Protein AF-A0A7J9IBS6-F1 (afdb_monomer)

Foldseek 3Di:
DDAAPDPDDWDQLDDDDQFDPCVVPDVVRDRDDDQDDDPPDCQNVPPPPDGHDDDCVRDTDPVCPQDDPRNDHDDDDDDDVVVVVVVVVD

Solvent-accessible surface area (backbone atoms only — not comparable to full-atom values): 6212 Å² total; per-residue (Å²): 128,91,76,61,84,64,82,70,83,81,66,75,79,64,82,78,79,59,56,23,86,64,26,89,80,34,86,87,41,55,52,67,65,64,86,71,80,59,91,83,36,53,54,65,72,62,44,84,96,47,67,72,78,93,59,76,85,58,60,56,56,79,88,53,53,72,48,44,97,82,45,43,69,81,78,87,77,89,54,76,75,58,50,59,61,48,68,78,73,107

pLDDT: mean 93.42, std 4.6, range [68.25, 97.31]

Secondary structure (DSSP, 8-state):
-PPP---S----S--S--PPTTTTT-TTS-SS------TT-TTTTT-TTSPPPP-GGGPPPTTTTTB-TTSSB-----SSHHHHHHHHT-

InterPro domains:
  IPR001515 Large ribosomal subunit protein eL32 [PF01655] (16-90)
  IPR001515 Large ribosomal subunit protein eL32 [PTHR23413] (1-90)
  IPR001515 Large ribosomal subunit protein eL32 [SM01393] (15-90)
  IPR001515 Large ribosomal subunit protein eL32 [cd00513] (18-90)
  IPR036351 Large ribosomal subunit protein eL32 superfamily [SSF52042] (2-90)

Organism: NCBI:txid34285

Nearest PDB structures (foldseek):
  7qiz-assembly1_g  TM=9.859E-01  e=5.673E-13  Solan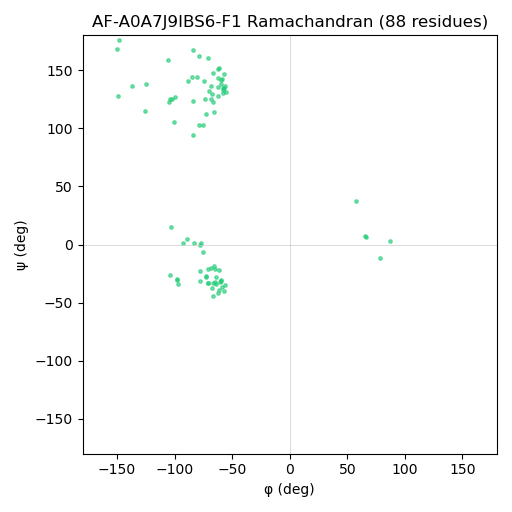um lycopersicum
  8q87-assembly1_Be  TM=9.737E-01  e=3.799E-11  Gallus gallus
  8ipd-assembly1_k  TM=9.513E-01  e=7.656E-11  Homo sapiens
  8fkp-assembly1_LQ  TM=9.518E-01  e=7.656E-11  Homo sapiens
  9cai-assembly1_Ce  TM=9.424E-01  e=1.671E-09  Caenorhabditis elegans

Structure (mmCIF, N/CA/C/O backbone):
data_AF-A0A7J9IBS6-F1
#
_entry.id   AF-A0A7J9IBS6-F1
#
loop_
_atom_site.group_PDB
_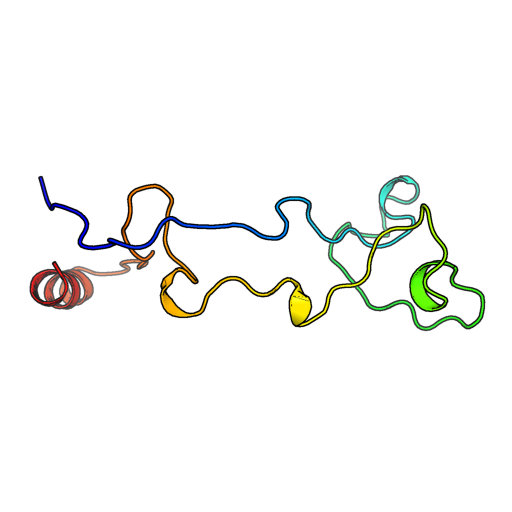atom_site.id
_atom_site.type_symbol
_atom_site.label_atom_id
_atom_site.label_alt_id
_atom_site.label_comp_id
_atom_site.label_asym_id
_atom_site.label_entity_id
_atom_site.label_seq_id
_atom_site.pdbx_PDB_ins_code
_atom_site.Cartn_x
_atom_site.Cartn_y
_atom_site.Cartn_z
_atom_site.occupancy
_atom_site.B_iso_or_equiv
_atom_site.auth_seq_id
_atom_site.auth_comp_id
_atom_site.auth_asym_id
_atom_site.auth_atom_id
_atom_site.pdbx_PDB_model_num
ATOM 1 N N . MET A 1 1 ? -8.357 -4.061 31.218 1.00 68.25 1 MET A N 1
ATOM 2 C CA . MET A 1 1 ? -7.828 -3.521 29.943 1.00 68.25 1 MET A CA 1
ATOM 3 C C . MET A 1 1 ? -8.882 -3.720 28.868 1.00 68.25 1 MET A C 1
ATOM 5 O O . MET A 1 1 ? -9.600 -4.708 28.961 1.00 68.25 1 MET A O 1
ATOM 9 N N . ALA A 1 2 ? -9.007 -2.807 27.901 1.00 79.94 2 ALA A N 1
ATOM 10 C CA . ALA A 1 2 ? -9.947 -2.980 26.790 1.00 79.94 2 ALA A CA 1
ATOM 11 C C . ALA A 1 2 ? -9.636 -4.282 26.029 1.00 79.94 2 ALA A C 1
ATOM 13 O O . ALA A 1 2 ? -8.467 -4.587 25.774 1.00 79.94 2 ALA A O 1
ATOM 14 N N . VAL A 1 3 ? -10.668 -5.063 25.706 1.00 85.00 3 VAL A N 1
ATOM 15 C CA . VAL A 1 3 ? -10.528 -6.377 25.064 1.00 85.00 3 VAL A CA 1
ATOM 16 C C . VAL A 1 3 ? -10.793 -6.228 23.562 1.00 85.00 3 VAL A C 1
ATOM 18 O O . VAL A 1 3 ? -11.832 -5.692 23.185 1.00 85.00 3 VAL A O 1
ATOM 21 N N . PRO A 1 4 ? -9.891 -6.682 22.675 1.00 88.44 4 PRO A N 1
ATOM 22 C CA . PRO A 1 4 ? -10.087 -6.534 21.239 1.00 88.44 4 PRO A CA 1
ATOM 23 C C . PRO A 1 4 ? -11.213 -7.442 20.722 1.00 88.44 4 PRO A C 1
ATOM 25 O O . PRO A 1 4 ? -11.213 -8.648 20.949 1.00 88.44 4 PRO A O 1
ATOM 28 N N . LEU A 1 5 ? -12.125 -6.872 19.931 1.00 85.44 5 LEU A N 1
ATOM 29 C CA . LEU A 1 5 ? -13.282 -7.578 19.353 1.00 85.44 5 LEU A CA 1
ATOM 30 C C . LEU A 1 5 ? -12.968 -8.360 18.059 1.00 85.44 5 LEU A C 1
ATOM 32 O O . LEU A 1 5 ? -13.860 -8.933 17.428 1.00 85.44 5 LEU A O 1
ATOM 36 N N . LEU A 1 6 ? -11.716 -8.354 17.589 1.00 88.06 6 LEU A N 1
ATOM 37 C CA . LEU A 1 6 ? -11.360 -8.957 16.305 1.00 88.06 6 LEU A CA 1
ATOM 38 C C . LEU A 1 6 ? -11.329 -10.493 16.389 1.00 88.06 6 LEU A C 1
ATOM 40 O O . LEU A 1 6 ? -10.338 -11.078 16.811 1.00 88.06 6 LEU A O 1
ATOM 44 N N . SER A 1 7 ? -12.368 -11.150 15.872 1.00 87.12 7 SER A N 1
ATOM 45 C CA . SER A 1 7 ? -12.425 -12.619 15.786 1.00 87.12 7 SER A CA 1
ATOM 46 C C . SER A 1 7 ? -11.601 -13.206 14.632 1.00 87.12 7 SER A C 1
ATOM 48 O O . SER A 1 7 ? -11.075 -14.315 14.717 1.00 87.12 7 SER A O 1
ATOM 50 N N . LYS A 1 8 ? -11.469 -12.474 13.517 1.00 91.75 8 LYS A N 1
ATOM 51 C CA . LYS A 1 8 ? -10.784 -12.964 12.313 1.00 91.75 8 LYS A CA 1
ATOM 52 C C . LYS A 1 8 ? -9.274 -12.751 12.406 1.00 91.75 8 LYS A C 1
ATOM 54 O O . LYS A 1 8 ? -8.804 -11.617 12.481 1.00 91.75 8 LYS A O 1
ATOM 59 N N . LYS A 1 9 ? -8.505 -13.835 12.265 1.00 92.94 9 LYS A N 1
ATOM 60 C CA . LYS A 1 9 ? -7.036 -13.788 12.209 1.00 92.94 9 LYS A CA 1
ATOM 61 C C . LYS A 1 9 ? -6.542 -12.852 11.099 1.00 92.94 9 LYS A C 1
ATOM 63 O O . LYS A 1 9 ? -6.947 -12.957 9.939 1.00 92.94 9 LYS A O 1
ATOM 68 N N . ILE A 1 10 ? -5.608 -11.968 11.446 1.00 94.81 10 ILE A N 1
ATOM 69 C CA . ILE A 1 10 ? -4.978 -11.045 10.497 1.00 94.81 10 ILE A CA 1
ATOM 70 C C . ILE A 1 10 ? -4.015 -11.826 9.594 1.00 94.81 10 ILE A C 1
ATOM 72 O O . ILE A 1 10 ? -2.965 -12.286 10.037 1.00 94.81 10 ILE A O 1
ATOM 76 N N . VAL A 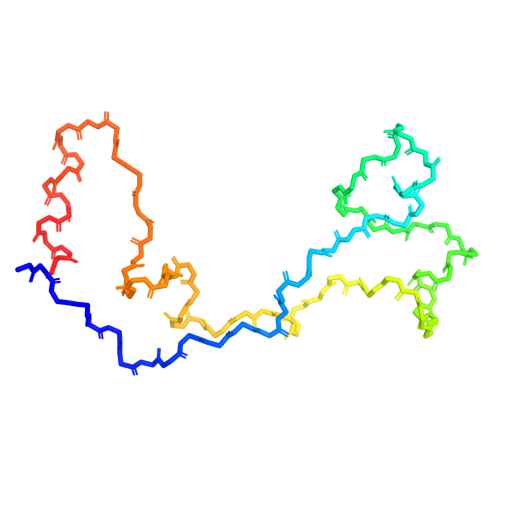1 11 ? -4.339 -11.929 8.303 1.00 94.81 11 VAL A N 1
ATOM 77 C CA . VAL A 1 11 ? -3.466 -12.546 7.291 1.00 94.81 11 VAL A CA 1
ATOM 78 C C . VAL A 1 11 ? -2.825 -11.463 6.426 1.00 94.81 11 VAL A C 1
ATOM 80 O O . VAL A 1 11 ? -3.514 -10.669 5.780 1.00 94.81 11 VAL A O 1
ATOM 83 N N . LYS A 1 12 ? -1.489 -11.433 6.374 1.00 94.50 12 LYS A N 1
ATOM 84 C CA . LYS A 1 12 ? -0.730 -10.534 5.492 1.00 94.50 12 LYS A CA 1
ATOM 85 C C . LYS A 1 12 ? -0.250 -11.304 4.262 1.00 94.50 12 LYS A C 1
ATOM 87 O O . LYS A 1 12 ? 0.714 -12.054 4.339 1.00 94.50 12 LYS A O 1
ATOM 92 N N . LYS A 1 13 ? -0.882 -11.069 3.106 1.00 95.44 13 LYS A N 1
ATOM 93 C CA . LYS A 1 13 ? -0.508 -11.709 1.825 1.00 95.44 13 LYS A CA 1
ATOM 94 C C . LYS A 1 13 ? 0.932 -11.421 1.398 1.00 95.44 13 LYS A C 1
ATOM 96 O O . LYS A 1 13 ? 1.560 -12.219 0.711 1.00 95.44 13 LYS A O 1
ATOM 101 N N . ARG A 1 14 ? 1.448 -10.246 1.758 1.00 94.75 14 ARG A N 1
ATOM 102 C CA . ARG A 1 14 ? 2.824 -9.846 1.480 1.00 94.75 14 ARG A CA 1
ATOM 103 C C . ARG A 1 14 ? 3.326 -8.911 2.567 1.00 94.75 14 ARG A C 1
ATOM 105 O O . ARG A 1 14 ? 2.717 -7.880 2.825 1.00 94.75 14 ARG A O 1
ATOM 112 N N . LEU A 1 15 ? 4.476 -9.255 3.137 1.00 94.06 15 LEU A N 1
ATOM 113 C CA . LEU A 1 15 ? 5.174 -8.433 4.129 1.00 94.06 15 LEU A CA 1
ATOM 114 C C . LEU A 1 15 ? 6.290 -7.590 3.490 1.00 94.06 15 LEU A C 1
ATOM 116 O O . LEU A 1 15 ? 6.536 -6.452 3.883 1.00 94.06 15 LEU A O 1
ATOM 120 N N . LYS A 1 16 ? 6.951 -8.119 2.451 1.00 94.12 16 LYS A N 1
ATOM 121 C CA . LYS A 1 16 ? 8.067 -7.445 1.775 1.00 94.12 16 LYS A CA 1
ATOM 122 C C . LYS A 1 16 ? 7.592 -6.210 1.001 1.00 94.12 16 LYS A C 1
ATOM 124 O O . LYS A 1 16 ? 6.763 -6.318 0.095 1.00 94.12 16 LYS A O 1
ATOM 129 N N . LYS A 1 17 ? 8.190 -5.049 1.287 1.00 95.19 17 LYS A N 1
ATOM 130 C CA . LYS A 1 17 ? 7.929 -3.791 0.565 1.00 95.19 17 LYS A CA 1
ATOM 131 C C . LYS A 1 17 ? 8.200 -3.937 -0.939 1.00 95.19 17 LYS A C 1
ATOM 133 O O . LYS A 1 17 ? 9.101 -4.667 -1.363 1.00 95.19 17 LYS A O 1
ATOM 138 N N . PHE A 1 18 ? 7.428 -3.221 -1.749 1.00 96.31 18 PHE A N 1
ATOM 139 C CA . PHE A 1 18 ? 7.682 -3.086 -3.181 1.00 96.31 18 PHE A CA 1
ATOM 140 C C . PHE A 1 18 ? 8.793 -2.058 -3.394 1.00 96.31 18 PHE A C 1
ATOM 142 O O . PHE A 1 18 ? 8.565 -0.860 -3.249 1.00 96.31 18 PHE A O 1
ATOM 149 N N . LYS A 1 19 ? 10.006 -2.537 -3.687 1.00 95.81 19 LYS A N 1
ATOM 150 C CA . LYS A 1 19 ? 11.169 -1.680 -3.939 1.00 95.81 19 LYS A CA 1
ATOM 151 C C . LYS A 1 19 ? 11.247 -1.299 -5.415 1.00 95.81 19 LYS A C 1
ATOM 153 O O . LYS A 1 19 ? 10.989 -2.137 -6.284 1.00 95.81 19 LYS A O 1
ATOM 158 N N . ARG A 1 20 ? 11.620 -0.051 -5.697 1.00 96.44 20 ARG A N 1
ATOM 159 C CA . ARG A 1 20 ? 11.926 0.404 -7.059 1.00 96.44 20 ARG A CA 1
ATOM 160 C C . ARG A 1 20 ? 13.134 -0.375 -7.615 1.00 96.44 20 ARG A C 1
ATOM 162 O O . ARG A 1 20 ? 14.104 -0.559 -6.885 1.00 96.44 20 ARG A O 1
ATOM 169 N N . PRO A 1 21 ? 13.104 -0.855 -8.872 1.00 95.62 21 PRO A N 1
ATOM 170 C CA . PRO A 1 21 ? 14.269 -1.516 -9.459 1.00 95.62 21 PRO A CA 1
ATOM 171 C C . PRO A 1 21 ? 15.490 -0.586 -9.468 1.00 95.62 21 PRO A C 1
ATOM 173 O O . PRO A 1 21 ? 15.336 0.610 -9.711 1.00 95.62 21 PRO A O 1
ATOM 176 N N . GLN A 1 22 ? 16.678 -1.153 -9.222 1.00 94.50 22 GLN A N 1
ATOM 177 C CA . GLN A 1 22 ? 17.982 -0.468 -9.172 1.00 94.50 22 GLN A CA 1
ATOM 178 C C . GLN A 1 22 ? 18.161 0.542 -8.022 1.00 94.50 22 GLN A C 1
ATOM 180 O O . GLN A 1 22 ? 19.193 1.212 -7.962 1.00 94.50 22 GLN A O 1
ATOM 185 N N . SER A 1 23 ? 17.213 0.639 -7.079 1.00 95.19 23 SER A N 1
ATOM 186 C CA . SER A 1 23 ? 17.376 1.485 -5.881 1.00 95.19 23 SER A CA 1
ATOM 187 C C . SER A 1 23 ? 18.507 1.025 -4.959 1.00 95.19 23 SER A C 1
ATOM 189 O O . SER A 1 23 ? 18.984 1.780 -4.127 1.00 95.19 23 SER A O 1
ATOM 191 N N . ASP A 1 24 ? 18.891 -0.242 -5.075 1.00 94.00 24 ASP A N 1
ATOM 192 C CA . ASP A 1 24 ? 20.022 -0.868 -4.395 1.00 94.00 24 ASP A CA 1
ATOM 193 C C . ASP A 1 24 ? 21.379 -0.416 -4.953 1.00 94.00 24 ASP A C 1
ATOM 195 O O . ASP A 1 24 ? 22.353 -0.387 -4.213 1.00 94.00 24 ASP A O 1
ATOM 199 N N . ARG A 1 25 ? 21.442 -0.030 -6.236 1.00 95.31 25 ARG A N 1
ATOM 200 C CA . ARG A 1 25 ? 22.694 0.356 -6.910 1.00 95.31 25 ARG A CA 1
ATOM 201 C C . ARG A 1 25 ? 22.924 1.861 -6.962 1.00 95.31 25 ARG A C 1
ATOM 203 O O . ARG A 1 25 ? 24.066 2.297 -7.025 1.00 95.31 25 ARG A O 1
ATOM 210 N N . LYS A 1 26 ? 21.854 2.664 -7.001 1.00 95.12 26 LYS A N 1
ATOM 211 C CA . LYS A 1 26 ? 21.942 4.121 -7.175 1.00 95.12 26 LYS A CA 1
ATOM 212 C C . LYS A 1 26 ? 21.205 4.845 -6.053 1.00 95.12 26 LYS A C 1
ATOM 214 O O . LYS A 1 26 ? 19.981 4.804 -5.999 1.00 95.12 26 LYS A O 1
ATOM 219 N N . ILE A 1 27 ? 21.937 5.592 -5.224 1.00 95.12 27 ILE A N 1
ATOM 220 C CA . ILE A 1 27 ? 21.403 6.307 -4.042 1.00 95.12 27 ILE A CA 1
ATOM 221 C C . ILE A 1 27 ? 20.322 7.341 -4.415 1.00 95.12 27 ILE A C 1
ATOM 223 O O . ILE A 1 27 ? 19.368 7.569 -3.663 1.00 95.12 27 ILE A O 1
ATOM 227 N N . SER A 1 28 ? 20.422 7.953 -5.601 1.00 96.31 28 SER A N 1
ATOM 228 C CA . SER A 1 28 ? 19.394 8.879 -6.096 1.00 96.31 28 SER A CA 1
ATOM 229 C C . SER A 1 28 ? 18.094 8.179 -6.503 1.00 96.31 28 SER A C 1
ATOM 231 O O . SER A 1 28 ? 17.025 8.793 -6.491 1.00 96.31 28 SER A O 1
ATOM 233 N N . VAL A 1 29 ? 18.135 6.874 -6.792 1.00 95.62 29 VAL A N 1
ATOM 234 C CA . VAL A 1 29 ? 16.938 6.064 -7.026 1.00 95.62 29 VAL A CA 1
ATOM 235 C C . VAL A 1 29 ? 16.392 5.613 -5.676 1.00 95.62 29 VAL A C 1
ATOM 237 O O . VAL A 1 29 ? 16.781 4.593 -5.119 1.00 95.62 29 VAL A O 1
ATOM 240 N N . LYS A 1 30 ? 15.440 6.380 -5.142 1.00 96.12 30 LYS A N 1
ATOM 241 C CA . LYS A 1 30 ? 14.791 6.049 -3.867 1.00 96.12 30 LYS A CA 1
ATOM 242 C C . LYS A 1 30 ? 14.049 4.708 -3.929 1.00 96.12 30 LYS A C 1
ATOM 244 O O . LYS A 1 30 ? 13.530 4.308 -4.973 1.00 96.12 30 LYS A O 1
ATOM 249 N N . THR A 1 31 ? 13.946 4.051 -2.776 1.00 96.19 31 THR A N 1
ATOM 250 C CA . THR A 1 31 ? 13.333 2.721 -2.610 1.00 96.19 31 THR A CA 1
ATOM 251 C C . THR A 1 31 ? 11.817 2.706 -2.823 1.00 96.19 31 THR A C 1
ATOM 253 O O . THR A 1 31 ? 11.261 1.644 -3.112 1.00 96.19 31 THR A O 1
ATOM 256 N N . ASN A 1 32 ? 11.153 3.862 -2.726 1.00 96.31 32 ASN A N 1
ATOM 257 C CA . ASN A 1 32 ? 9.715 4.019 -2.942 1.00 96.31 32 ASN A CA 1
ATOM 258 C C . ASN A 1 32 ? 9.303 3.553 -4.343 1.00 96.31 32 ASN A C 1
ATOM 260 O O . ASN A 1 32 ? 9.887 3.967 -5.347 1.00 96.31 32 ASN A O 1
ATOM 264 N N . TRP A 1 33 ? 8.268 2.715 -4.412 1.00 96.69 33 TRP A N 1
ATOM 265 C CA . TRP A 1 33 ? 7.801 2.149 -5.671 1.00 96.69 33 TRP A CA 1
ATOM 266 C C . TRP A 1 33 ? 7.421 3.228 -6.695 1.00 96.69 33 TRP A C 1
ATOM 268 O O . TRP A 1 33 ? 6.685 4.169 -6.399 1.00 96.69 33 TRP A O 1
ATOM 278 N N . ARG A 1 34 ? 7.873 3.041 -7.937 1.00 96.12 34 ARG A N 1
ATOM 279 C CA . ARG A 1 34 ? 7.424 3.779 -9.123 1.00 96.12 34 ARG A CA 1
ATOM 280 C C . ARG A 1 34 ? 7.254 2.779 -10.260 1.00 96.12 34 ARG A C 1
ATOM 282 O O . ARG A 1 34 ? 8.110 1.915 -10.446 1.00 96.12 34 ARG A O 1
ATOM 289 N N . ARG A 1 35 ? 6.159 2.889 -11.016 1.00 95.88 35 ARG A N 1
ATOM 290 C CA . ARG A 1 35 ? 5.884 1.980 -12.136 1.00 95.88 35 ARG A CA 1
ATOM 291 C C . ARG A 1 35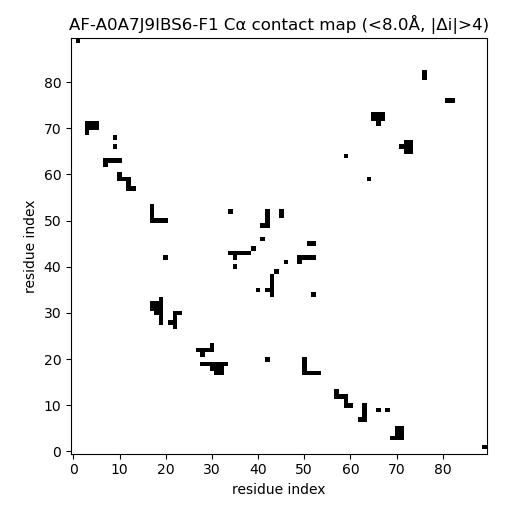 ? 6.933 2.190 -13.243 1.00 95.88 35 ARG A C 1
ATOM 293 O O . ARG A 1 35 ? 7.055 3.318 -13.721 1.00 95.88 35 ARG A O 1
ATOM 300 N N . PRO A 1 36 ? 7.682 1.152 -13.659 1.00 96.81 36 PRO A N 1
ATOM 301 C CA . PRO A 1 36 ? 8.637 1.279 -14.755 1.00 96.81 36 PRO A CA 1
ATOM 302 C C . PRO A 1 36 ? 7.901 1.514 -16.080 1.00 96.81 36 PRO A C 1
ATOM 304 O O . PRO A 1 36 ? 6.975 0.774 -16.413 1.00 96.81 36 PRO A O 1
ATOM 307 N N . LYS A 1 37 ? 8.321 2.543 -16.823 1.00 97.12 37 LYS A N 1
ATOM 308 C CA . LYS A 1 37 ? 7.723 2.927 -18.113 1.00 97.12 37 LYS A CA 1
ATOM 309 C C . LYS A 1 37 ? 8.500 2.393 -19.326 1.00 97.12 37 LYS A C 1
ATOM 311 O O . LYS A 1 37 ? 7.886 2.097 -20.340 1.00 97.12 37 LYS A O 1
ATOM 316 N N . GLY A 1 38 ? 9.821 2.226 -19.202 1.00 97.06 38 GLY A N 1
ATOM 317 C CA . GLY A 1 38 ? 10.706 1.847 -20.311 1.00 97.06 38 GLY A CA 1
ATOM 318 C C . GLY A 1 38 ? 10.405 0.473 -20.912 1.00 97.06 38 GLY A C 1
ATOM 319 O O . GLY A 1 38 ? 10.062 -0.477 -20.191 1.00 97.06 38 GLY A O 1
ATOM 320 N N . ILE A 1 39 ? 10.554 0.362 -22.234 1.00 97.31 39 ILE A N 1
ATOM 321 C CA . ILE A 1 39 ? 10.143 -0.829 -22.976 1.00 97.31 39 ILE A CA 1
ATOM 322 C C . ILE A 1 39 ? 10.968 -2.070 -22.622 1.00 97.31 39 ILE A C 1
ATOM 324 O O . ILE A 1 39 ? 10.390 -3.155 -22.522 1.00 97.31 39 ILE A O 1
ATOM 328 N N . ASP A 1 40 ? 12.250 -1.894 -22.303 1.00 97.12 40 ASP A N 1
ATOM 329 C CA . ASP A 1 40 ? 13.201 -2.965 -21.959 1.00 97.12 40 ASP A CA 1
ATOM 330 C C . ASP A 1 40 ? 13.246 -3.305 -20.469 1.00 97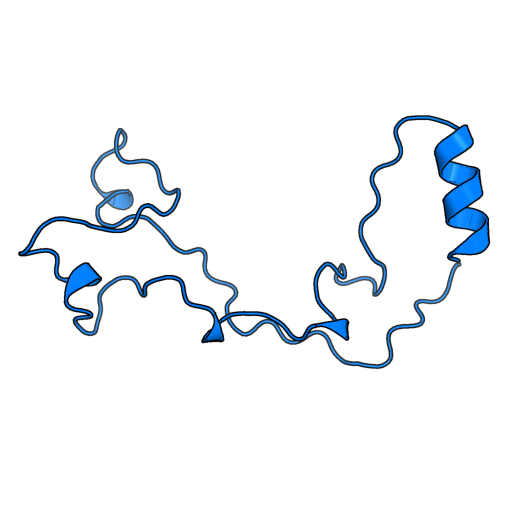.12 40 ASP A C 1
ATOM 332 O O . ASP A 1 40 ? 14.029 -4.140 -20.015 1.00 97.12 40 ASP A O 1
ATOM 336 N N . SER A 1 41 ? 12.373 -2.695 -19.663 1.00 97.25 41 SER A N 1
ATOM 337 C CA . SER A 1 41 ? 12.315 -3.016 -18.243 1.00 97.25 41 SER A CA 1
ATOM 338 C C . SER A 1 41 ? 11.849 -4.459 -18.022 1.00 97.25 41 SER A C 1
ATOM 340 O O . SER A 1 41 ? 10.679 -4.793 -18.226 1.00 97.25 41 SER A O 1
ATOM 342 N N . ARG A 1 42 ? 12.748 -5.296 -17.491 1.00 96.75 42 ARG A N 1
ATOM 343 C CA . ARG A 1 42 ? 12.449 -6.678 -17.073 1.00 96.75 42 ARG A CA 1
ATOM 344 C C . ARG A 1 42 ? 11.303 -6.759 -16.059 1.00 96.75 42 ARG A C 1
ATOM 346 O O . ARG A 1 42 ? 10.484 -7.670 -16.120 1.00 96.75 42 ARG A O 1
ATOM 353 N N . VAL A 1 43 ? 11.200 -5.767 -15.167 1.00 97.06 43 VAL A N 1
ATOM 354 C CA . VAL A 1 43 ? 10.090 -5.653 -14.205 1.00 97.06 43 VAL A CA 1
ATOM 355 C C . VAL A 1 43 ? 8.769 -5.366 -14.924 1.00 97.06 43 VAL A C 1
ATOM 357 O O . VAL A 1 43 ? 7.769 -6.009 -14.618 1.00 97.06 43 VAL A O 1
ATOM 360 N N . ARG A 1 44 ? 8.752 -4.451 -15.909 1.00 97.25 44 ARG A N 1
ATOM 361 C CA . ARG A 1 44 ? 7.546 -4.141 -16.706 1.00 97.25 44 ARG A CA 1
ATOM 362 C C . ARG A 1 44 ? 7.063 -5.363 -17.489 1.00 97.25 44 ARG A C 1
ATOM 364 O O . ARG A 1 44 ? 5.866 -5.627 -17.520 1.00 97.25 44 ARG A O 1
ATOM 371 N N . ARG A 1 45 ? 8.000 -6.117 -18.069 1.00 97.00 45 ARG A N 1
ATOM 372 C CA . ARG A 1 45 ? 7.751 -7.372 -18.796 1.00 97.00 45 ARG A CA 1
ATOM 373 C C . ARG A 1 45 ? 7.495 -8.582 -17.873 1.00 97.00 45 ARG A C 1
ATOM 375 O O . ARG A 1 45 ? 7.283 -9.677 -18.370 1.00 97.00 45 ARG A O 1
ATOM 382 N N . LYS A 1 46 ? 7.485 -8.397 -16.542 1.00 95.56 46 LYS A N 1
ATOM 383 C CA . LYS A 1 46 ? 7.200 -9.428 -15.520 1.00 95.56 46 LYS A CA 1
ATOM 384 C C . LYS A 1 46 ? 8.116 -10.665 -15.565 1.00 95.56 46 LYS A C 1
ATOM 386 O O . LYS A 1 46 ? 7.670 -11.774 -15.281 1.00 95.56 46 LYS A O 1
ATOM 391 N N . PHE A 1 47 ? 9.401 -10.483 -15.864 1.00 96.25 47 PHE A N 1
ATOM 392 C CA . PHE A 1 47 ? 10.373 -11.580 -15.800 1.00 96.25 47 PHE A CA 1
ATOM 393 C C . PHE A 1 47 ? 10.453 -12.180 -14.384 1.00 96.25 47 PHE A C 1
ATOM 395 O O . PHE A 1 47 ? 10.428 -11.452 -13.384 1.00 96.25 47 PHE A O 1
ATOM 402 N N . LYS A 1 48 ? 10.599 -13.510 -14.293 1.00 94.38 48 LYS A N 1
ATOM 403 C CA . LYS A 1 48 ? 10.861 -14.204 -13.020 1.00 94.38 48 LYS A CA 1
ATOM 404 C C . LYS A 1 48 ? 12.202 -13.739 -12.426 1.00 94.38 48 LYS A C 1
ATOM 406 O O . LYS A 1 48 ? 13.096 -13.300 -13.143 1.00 94.38 48 LYS A O 1
ATOM 411 N N . GLY A 1 49 ? 12.317 -13.768 -11.098 1.00 92.81 49 GLY A N 1
ATOM 412 C CA . GLY A 1 49 ? 13.510 -13.306 -10.369 1.00 92.81 49 GLY A CA 1
ATOM 413 C C . GLY A 1 49 ? 13.637 -11.781 -10.217 1.00 92.81 49 GLY A C 1
ATOM 414 O O . GLY A 1 49 ? 14.431 -11.309 -9.408 1.00 92.81 49 GLY A O 1
ATOM 415 N N . CYS A 1 50 ? 12.830 -10.991 -10.930 1.00 94.00 50 CYS A N 1
ATOM 416 C CA . CYS A 1 50 ? 12.766 -9.542 -10.741 1.00 94.00 50 CYS A CA 1
ATOM 417 C C . CYS A 1 50 ? 11.819 -9.147 -9.593 1.00 94.00 50 CYS A C 1
ATOM 419 O O . CYS A 1 50 ? 11.019 -9.944 -9.097 1.00 94.00 50 CYS A O 1
ATOM 421 N N . THR A 1 51 ? 11.879 -7.881 -9.166 1.00 92.19 51 THR A N 1
ATOM 422 C CA . THR A 1 51 ? 10.925 -7.351 -8.186 1.00 92.19 51 THR A CA 1
ATOM 423 C C . THR A 1 51 ? 9.498 -7.394 -8.739 1.00 92.19 51 THR A C 1
ATOM 425 O O . THR A 1 51 ? 9.219 -6.900 -9.829 1.00 92.19 51 THR A O 1
ATOM 428 N N . LEU A 1 52 ? 8.577 -7.989 -7.975 1.00 93.62 52 LEU A N 1
ATOM 429 C CA . LEU A 1 52 ? 7.160 -8.054 -8.343 1.00 93.62 52 LEU A CA 1
ATOM 430 C C . LEU A 1 52 ? 6.531 -6.656 -8.332 1.00 93.62 52 LEU A C 1
ATOM 432 O O . LEU A 1 52 ? 6.897 -5.810 -7.516 1.00 93.62 52 LEU A O 1
ATOM 436 N N . MET A 1 53 ? 5.554 -6.434 -9.209 1.00 95.31 53 MET A N 1
ATOM 437 C CA . MET A 1 53 ? 4.791 -5.187 -9.261 1.00 95.31 53 MET A CA 1
ATOM 438 C C . MET A 1 53 ? 3.626 -5.205 -8.257 1.00 95.31 53 MET A C 1
ATOM 440 O O . MET A 1 53 ? 2.995 -6.252 -8.095 1.00 95.31 53 MET A O 1
ATOM 444 N N . PRO A 1 54 ? 3.281 -4.065 -7.631 1.00 97.00 54 PRO A N 1
ATOM 445 C CA . PRO A 1 54 ? 2.046 -3.929 -6.870 1.00 97.00 54 PRO A CA 1
ATOM 446 C C . PRO A 1 54 ? 0.821 -4.186 -7.749 1.00 97.00 54 PRO A C 1
ATOM 448 O O . PRO A 1 54 ? 0.745 -3.713 -8.884 1.00 97.00 54 PRO A O 1
ATOM 451 N N . ASN A 1 55 ? -0.144 -4.916 -7.200 1.00 95.88 55 ASN A N 1
ATOM 452 C CA . ASN A 1 55 ? -1.443 -5.184 -7.805 1.00 95.88 55 ASN A CA 1
ATOM 453 C C . ASN A 1 55 ? -2.507 -5.361 -6.704 1.00 95.88 55 ASN A C 1
ATOM 455 O O . ASN A 1 55 ? -2.171 -5.499 -5.525 1.00 95.88 55 ASN A O 1
ATOM 459 N N . ILE A 1 56 ? -3.784 -5.370 -7.099 1.00 96.50 56 ILE A N 1
ATOM 460 C CA . ILE A 1 56 ? -4.935 -5.523 -6.190 1.00 96.50 56 ILE A CA 1
ATOM 461 C C . ILE A 1 56 ? -4.949 -6.892 -5.489 1.00 96.50 56 ILE A C 1
ATOM 463 O O . ILE A 1 56 ? -5.407 -6.991 -4.352 1.00 96.50 56 ILE A O 1
ATOM 467 N N . GLY A 1 57 ? -4.379 -7.932 -6.104 1.00 96.44 57 GLY A N 1
ATOM 468 C CA . GLY A 1 57 ? -4.311 -9.283 -5.535 1.00 96.44 57 GLY A CA 1
ATOM 469 C C . GLY A 1 57 ? -3.572 -9.353 -4.194 1.00 96.44 57 GLY A C 1
ATOM 470 O O . GLY A 1 57 ? -3.950 -10.145 -3.326 1.00 96.44 57 GLY A O 1
ATOM 471 N N . TYR A 1 58 ? -2.593 -8.470 -3.968 1.00 96.69 58 TYR A N 1
ATOM 472 C CA . TYR A 1 58 ? -1.890 -8.350 -2.683 1.00 96.69 58 TYR A CA 1
ATOM 473 C C . TYR A 1 58 ? -2.704 -7.653 -1.579 1.00 96.69 58 TYR A C 1
ATOM 475 O O . TYR A 1 58 ? -2.254 -7.611 -0.432 1.00 96.69 58 TYR A O 1
ATOM 483 N N . GLY A 1 59 ? -3.888 -7.114 -1.889 1.00 95.88 59 GLY A N 1
ATOM 484 C CA . GLY A 1 59 ? -4.768 -6.469 -0.916 1.00 95.88 59 GLY A CA 1
ATOM 485 C C . GLY A 1 59 ? -5.153 -7.409 0.230 1.00 95.88 59 GLY A C 1
ATOM 486 O O . GLY A 1 59 ? -5.524 -8.563 -0.000 1.00 95.88 59 GLY A O 1
ATOM 487 N N . SER A 1 60 ? -5.046 -6.919 1.469 1.00 95.12 60 SER A N 1
ATOM 488 C CA . SER A 1 60 ? -5.489 -7.645 2.670 1.00 95.12 60 SER A CA 1
ATOM 489 C C . SER A 1 60 ? -7.016 -7.719 2.743 1.00 95.12 60 SER A C 1
ATOM 491 O O . SER A 1 60 ? -7.709 -6.927 2.104 1.00 95.12 60 SER A O 1
ATOM 493 N N . ASP A 1 61 ? -7.532 -8.658 3.535 1.00 95.31 61 ASP A N 1
ATOM 494 C CA . ASP A 1 61 ? -8.971 -8.806 3.756 1.00 95.31 61 ASP A CA 1
ATOM 495 C C . ASP A 1 61 ? -9.599 -7.511 4.289 1.00 95.31 61 ASP A C 1
ATOM 497 O O . ASP A 1 61 ? -9.043 -6.885 5.195 1.00 95.31 61 ASP A O 1
ATOM 501 N N . LYS A 1 62 ? -10.767 -7.133 3.749 1.00 94.69 62 LYS A N 1
ATOM 502 C CA . LYS A 1 62 ? -11.423 -5.850 4.049 1.00 94.69 62 LYS A CA 1
ATOM 503 C C . LYS A 1 62 ? -11.680 -5.665 5.550 1.00 94.69 62 LYS A C 1
ATOM 505 O O . LYS A 1 62 ? -11.431 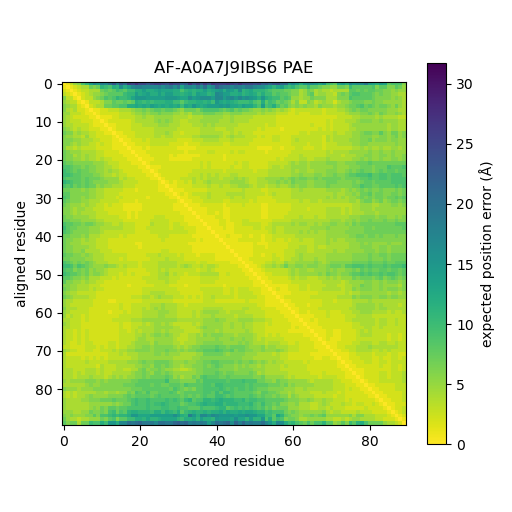-4.574 6.050 1.00 94.69 62 LYS A O 1
ATOM 510 N N . LYS A 1 63 ? -12.096 -6.720 6.268 1.00 92.81 63 LYS A N 1
ATOM 511 C CA . LYS A 1 63 ? -12.385 -6.654 7.715 1.00 92.81 63 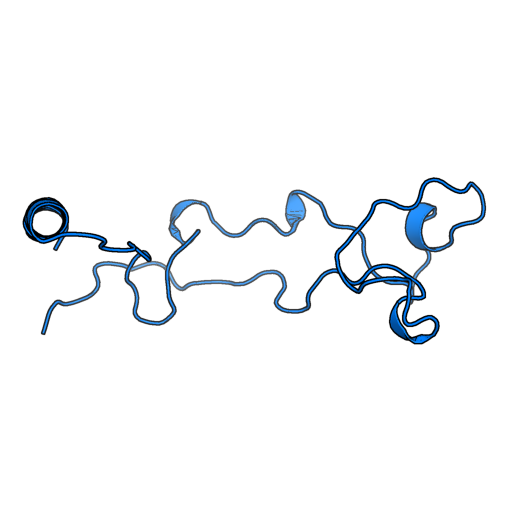LYS A CA 1
ATOM 512 C C . LYS A 1 63 ? -11.126 -6.419 8.554 1.00 92.81 63 LYS A C 1
ATOM 514 O O . LYS A 1 63 ? -11.169 -5.667 9.513 1.00 92.81 63 LYS A O 1
ATOM 519 N N . THR A 1 64 ? -9.997 -7.014 8.166 1.00 94.81 64 THR A N 1
ATOM 520 C CA . THR A 1 64 ? -8.711 -6.922 8.901 1.00 94.81 64 THR A CA 1
ATOM 521 C C . THR A 1 64 ? -7.794 -5.788 8.419 1.00 94.81 64 THR A C 1
ATOM 523 O O . THR A 1 64 ? -6.657 -5.635 8.881 1.00 94.81 64 THR A O 1
ATOM 526 N N . ARG A 1 65 ? -8.234 -5.002 7.432 1.00 94.25 65 ARG A N 1
ATOM 527 C CA . ARG A 1 65 ? -7.437 -3.916 6.858 1.00 94.25 65 ARG A CA 1
ATOM 528 C C . ARG A 1 65 ? -7.275 -2.803 7.901 1.00 94.25 65 ARG A C 1
ATOM 530 O O . ARG A 1 65 ? -8.233 -2.446 8.570 1.00 94.25 65 ARG A O 1
ATOM 537 N N . HIS A 1 66 ? -6.065 -2.253 8.024 1.00 94.44 66 HIS A N 1
ATOM 538 C CA . HIS A 1 66 ? -5.704 -1.203 8.998 1.00 94.44 66 HIS A CA 1
ATOM 539 C C . HIS A 1 66 ? -5.752 -1.598 10.488 1.00 94.44 66 HIS A C 1
ATOM 541 O O . HIS A 1 66 ? -5.502 -0.749 11.340 1.00 94.44 66 HIS A O 1
ATOM 547 N N . TYR A 1 67 ? -5.972 -2.877 10.804 1.00 94.88 67 TYR A N 1
ATOM 548 C CA . TYR A 1 67 ? -5.783 -3.386 12.161 1.00 94.88 67 TYR A CA 1
ATOM 549 C C . TYR A 1 67 ? -4.299 -3.523 12.511 1.00 94.88 67 TYR A C 1
ATOM 551 O O . TYR A 1 67 ? -3.474 -3.953 11.688 1.00 94.88 67 TYR A O 1
ATOM 559 N N . LEU A 1 68 ? -3.992 -3.166 13.752 1.00 93.38 68 LEU A N 1
ATOM 560 C CA . LEU A 1 68 ? -2.723 -3.400 14.421 1.00 93.38 68 LEU A CA 1
ATOM 561 C C . LEU A 1 68 ? -2.642 -4.856 14.924 1.00 93.38 68 LEU A C 1
ATOM 563 O O . LEU A 1 68 ? -3.668 -5.528 15.050 1.00 93.38 68 LEU A O 1
ATOM 567 N N . PRO A 1 69 ? -1.435 -5.365 15.235 1.00 92.50 69 PRO A N 1
ATOM 568 C CA . PRO A 1 69 ? -1.266 -6.712 15.786 1.00 92.50 69 PRO A CA 1
ATOM 569 C C . PRO A 1 69 ? -1.959 -6.929 17.140 1.00 92.50 69 PRO A C 1
ATOM 571 O O . PRO A 1 69 ? -2.257 -8.066 17.477 1.00 92.50 69 PRO A O 1
ATOM 574 N N . ASN A 1 70 ? -2.241 -5.853 17.884 1.00 91.56 70 ASN A N 1
ATOM 575 C CA . ASN A 1 70 ? -2.966 -5.889 19.159 1.00 91.56 70 ASN A CA 1
ATOM 576 C C . ASN A 1 70 ? -4.493 -6.053 19.005 1.00 91.56 70 ASN A C 1
ATOM 578 O O . ASN A 1 70 ? -5.202 -6.067 20.002 1.00 91.56 70 ASN A O 1
ATOM 582 N N . GLY A 1 71 ? -5.009 -6.141 17.773 1.00 91.50 71 GLY A N 1
ATOM 583 C CA . GLY A 1 71 ? -6.437 -6.334 17.516 1.00 91.50 71 GLY A CA 1
ATOM 584 C C . GLY A 1 71 ? -7.273 -5.052 17.451 1.00 91.50 71 GLY A C 1
ATOM 585 O O . GLY A 1 71 ? -8.472 -5.150 17.206 1.00 91.50 71 GLY A O 1
ATOM 586 N N . PHE A 1 72 ? -6.666 -3.866 17.563 1.00 92.62 72 PHE A N 1
ATOM 587 C CA . PHE A 1 72 ? -7.351 -2.573 17.430 1.00 92.62 72 PHE A CA 1
ATOM 588 C C . PHE A 1 72 ? -7.039 -1.879 16.097 1.00 92.62 72 PHE A C 1
ATOM 590 O O . PHE A 1 72 ? -6.029 -2.155 15.440 1.00 92.62 72 PHE A O 1
ATOM 597 N N . LYS A 1 73 ? -7.900 -0.948 15.673 1.00 92.50 73 LYS A N 1
ATOM 598 C CA . LYS A 1 73 ? -7.594 -0.040 14.557 1.00 92.50 73 LYS A CA 1
ATOM 599 C C . LYS A 1 73 ? -6.724 1.107 15.058 1.00 92.50 73 LYS A C 1
ATOM 601 O O . LYS A 1 73 ? -6.897 1.587 16.171 1.00 92.50 73 LYS A O 1
ATOM 606 N N . LYS A 1 74 ? -5.790 1.560 14.222 1.00 93.12 74 LYS A N 1
ATOM 607 C CA . LYS A 1 74 ? -4.981 2.739 14.544 1.00 93.12 74 LYS A CA 1
ATOM 608 C C . LYS A 1 74 ? -5.830 4.005 14.395 1.00 93.12 74 LYS A C 1
ATOM 610 O O . LYS A 1 74 ? -6.332 4.262 13.303 1.00 93.12 74 LYS A O 1
ATOM 615 N N . PHE A 1 75 ? -5.892 4.802 15.453 1.00 93.25 75 PHE A N 1
ATOM 616 C CA . PHE A 1 75 ? -6.425 6.162 15.464 1.00 93.25 75 PHE A CA 1
ATOM 617 C C . PHE A 1 75 ? -5.337 7.089 16.024 1.00 93.25 75 PHE A C 1
ATOM 619 O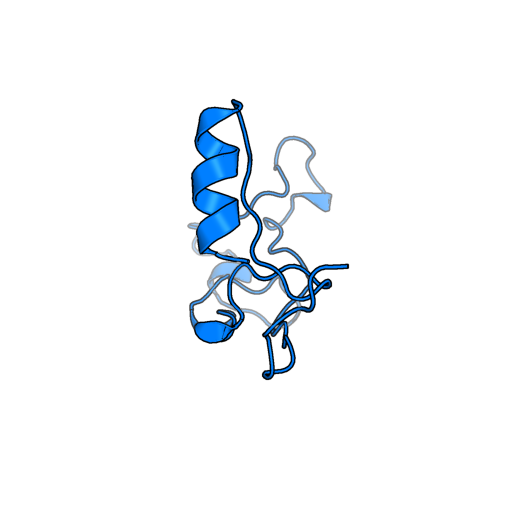 O . PHE A 1 75 ? -4.594 6.687 16.919 1.00 93.25 75 PHE A O 1
ATOM 626 N N . VAL A 1 76 ? -5.155 8.266 15.429 1.00 94.44 76 VAL A N 1
ATOM 627 C CA . VAL A 1 76 ? -4.190 9.270 15.902 1.00 94.44 76 VAL A CA 1
ATOM 628 C C . VAL A 1 76 ? -5.005 10.342 16.606 1.00 94.44 76 VAL A C 1
ATOM 630 O O . VAL A 1 76 ? -5.940 10.842 15.999 1.00 94.44 76 VAL A O 1
ATOM 633 N N . VAL A 1 77 ? -4.668 10.636 17.863 1.00 95.56 77 VAL A N 1
ATOM 634 C CA . VAL A 1 77 ? -5.365 11.622 18.699 1.00 95.56 77 VAL A CA 1
ATOM 635 C C . VAL A 1 77 ? -4.531 12.896 18.745 1.00 95.56 77 VAL A C 1
ATOM 637 O O . VAL A 1 77 ? -3.352 12.841 19.100 1.00 95.56 77 VAL A O 1
ATOM 640 N N . HIS A 1 78 ? -5.129 14.027 18.388 1.00 96.31 78 HIS A N 1
ATOM 641 C CA . HIS A 1 78 ? -4.478 15.337 18.390 1.00 96.31 78 HIS A CA 1
ATOM 642 C C . HIS A 1 78 ? -4.888 16.217 19.574 1.00 96.31 78 HIS A C 1
ATOM 644 O O . HIS A 1 78 ? -4.123 17.091 19.977 1.00 96.31 78 HIS A O 1
ATOM 650 N N . ASN A 1 79 ? -6.077 16.000 20.134 1.00 95.69 79 ASN A N 1
ATOM 651 C CA . ASN A 1 79 ? -6.646 16.802 21.216 1.00 95.69 79 ASN A CA 1
ATOM 652 C C . ASN A 1 79 ? -7.538 15.943 22.134 1.00 95.69 79 ASN A C 1
ATOM 654 O O . ASN A 1 79 ? -7.754 14.759 21.882 1.00 95.69 79 ASN A O 1
ATOM 658 N N . VAL A 1 80 ? -8.051 16.545 23.210 1.00 94.56 80 VAL A N 1
ATOM 659 C CA . VAL A 1 80 ? -8.878 15.844 24.207 1.00 94.56 80 VAL A CA 1
ATOM 660 C C . VAL A 1 80 ? -10.266 15.487 23.665 1.00 94.56 80 VAL A C 1
ATOM 662 O O . VAL A 1 80 ? -10.784 14.429 23.998 1.00 94.56 80 VAL A O 1
ATOM 665 N N . GLN A 1 81 ? -10.845 16.309 22.786 1.00 93.25 81 GLN A N 1
ATOM 666 C CA . GLN A 1 81 ? -12.177 16.059 22.215 1.00 93.25 81 GLN A CA 1
ATOM 667 C C . GLN A 1 81 ? -12.202 14.776 21.366 1.00 93.25 81 GLN A C 1
ATOM 669 O O . GLN A 1 81 ? -13.169 14.022 21.383 1.00 93.25 81 GLN A O 1
ATOM 674 N N . GLU A 1 82 ? -11.105 14.459 20.677 1.00 92.25 82 GLU A N 1
ATOM 675 C CA . GLU A 1 82 ? -10.967 13.219 19.905 1.00 92.25 82 GLU A CA 1
ATOM 676 C C . GLU A 1 82 ? -10.952 11.943 20.772 1.00 92.25 82 GLU A C 1
ATOM 678 O O . GLU A 1 82 ? -11.206 10.852 20.256 1.00 92.25 82 GLU A O 1
ATOM 683 N N . LEU A 1 83 ? -10.693 12.051 22.083 1.00 92.94 83 LEU A N 1
ATOM 684 C CA . LEU A 1 83 ? -10.789 10.913 23.006 1.00 92.94 83 LEU A CA 1
ATOM 685 C C . LEU A 1 83 ? -12.241 10.500 23.251 1.00 92.94 83 LEU A C 1
ATOM 687 O O . LEU A 1 83 ? -12.503 9.309 23.405 1.00 92.94 83 LEU A O 1
ATOM 691 N N . GLU A 1 84 ? -13.183 11.444 23.243 1.00 91.19 84 GLU A N 1
ATOM 692 C CA . GLU A 1 84 ? -14.605 11.151 23.460 1.00 91.19 84 GLU A CA 1
ATOM 693 C C . GLU A 1 84 ? -15.143 10.209 22.373 1.00 91.19 84 GLU A C 1
ATOM 695 O O . GLU A 1 84 ? -15.842 9.239 22.669 1.00 91.19 84 GLU A O 1
ATOM 700 N N . LEU A 1 85 ? -14.709 10.403 21.121 1.00 89.56 85 LEU A N 1
ATOM 701 C CA . LEU A 1 85 ? -15.030 9.510 20.003 1.00 89.56 85 LEU A CA 1
ATOM 702 C C . LEU A 1 85 ? -14.547 8.069 20.252 1.00 89.56 85 LEU A C 1
ATOM 704 O O . LEU A 1 85 ? -15.215 7.105 19.875 1.00 89.56 85 LEU A O 1
ATOM 708 N N . LEU A 1 86 ? -13.391 7.899 20.899 1.00 90.50 86 LEU A N 1
ATOM 709 C CA . LEU A 1 86 ? -12.858 6.576 21.226 1.00 90.50 86 LEU A CA 1
ATOM 710 C C . LEU A 1 86 ? -13.639 5.893 22.350 1.00 90.50 86 LEU A C 1
ATOM 712 O O . LEU A 1 86 ? -13.691 4.666 22.364 1.00 90.50 86 LEU A O 1
ATOM 716 N N . MET A 1 87 ? -14.282 6.648 23.248 1.00 88.69 87 MET A N 1
ATOM 717 C CA . MET A 1 87 ? -15.101 6.064 24.317 1.00 88.69 87 MET A CA 1
ATOM 718 C C . MET A 1 87 ? -16.317 5.314 23.760 1.00 88.69 87 MET A C 1
ATOM 720 O O . MET A 1 87 ? -16.702 4.292 24.316 1.00 88.69 87 MET A O 1
ATOM 724 N N . MET A 1 88 ? -16.874 5.768 22.631 1.00 85.50 88 MET A N 1
ATOM 725 C CA . MET A 1 88 ? -17.979 5.085 21.941 1.00 85.50 88 MET A CA 1
ATOM 726 C C . MET A 1 88 ? -17.534 3.870 21.111 1.00 85.50 88 MET A C 1
ATOM 728 O O . MET A 1 88 ? -18.347 3.006 20.792 1.00 85.50 88 MET A O 1
ATOM 732 N N . HIS A 1 89 ? -16.261 3.818 20.709 1.00 83.00 89 HIS A N 1
ATOM 733 C CA . HIS A 1 89 ? -15.700 2.781 19.833 1.00 83.00 89 HIS A CA 1
ATOM 734 C C . HIS A 1 89 ? -14.867 1.727 20.580 1.00 83.00 89 HIS A C 1
ATOM 736 O O . HIS A 1 89 ? -14.103 0.992 19.941 1.00 83.00 89 HIS A O 1
ATOM 742 N N . ASN A 1 90 ? -15.004 1.680 21.906 1.00 77.00 90 ASN A N 1
ATOM 743 C CA . A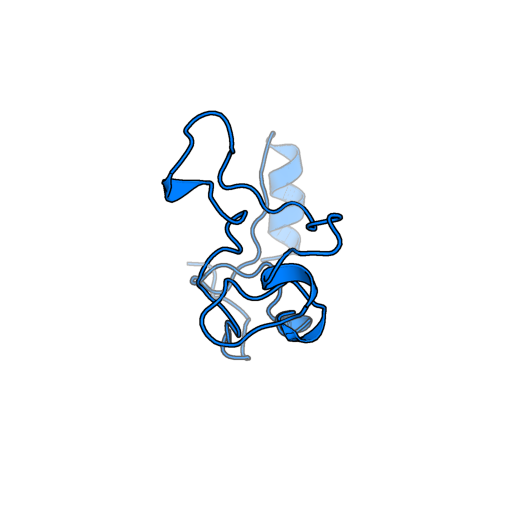SN A 1 90 ? -14.280 0.782 22.802 1.00 77.00 90 ASN A CA 1
ATOM 744 C C . ASN A 1 90 ? -15.015 -0.543 23.035 1.00 77.00 90 ASN A C 1
ATOM 746 O O . ASN A 1 90 ? -16.265 -0.536 23.043 1.00 77.00 90 ASN A O 1
#

Sequence (90 aa):
MAVPLLSKKIVKKRLKKFKRPQSDRKISVKTNWRRPKGIDSRVRRKFKGCTLMPNIGYGSDKKTRHYLPNGFKKFVVHNVQELELLMMHN

Radius of gyration: 19.3 Å; Cα contacts (8 Å, |Δi|>4): 74; chains: 1; bounding box: 41×31×53 Å

Mean predicted aligned error: 4.6 Å